Protein AF-A0A917PCA3-F1 (afdb_monomer)

pLDDT: mean 79.47, std 10.05, range [54.62, 91.38]

Nearest PDB structures (foldseek):
  4rwx-assembly1_A  TM=5.514E-01  e=7.658E-02  Listeria monocytogenes EGD-e
  3exc-assembly1_X-2  TM=4.624E-01  e=6.287E-02  Saccharolobus solfataricus
  7f84-assembly1_B  TM=5.244E-01  e=1.579E-01  Leptospira interrogans serovar Copenhageni str. Fiocruz L1-130
  1siz-assembly1_C  TM=4.791E-01  e=2.054E+00  Pyrococcus furiosus
  6wue-assembly1_A-2  TM=3.938E-01  e=8.176E-01  Synechocystis sp. PCC 6803

Radius of gyration: 16.26 Å; Cα contacts (8 Å, |Δi|>4): 114; chains: 1; bounding box: 32×36×45 Å

Secondary structure (DSSP, 8-state):
-EEEEEEPPP--HH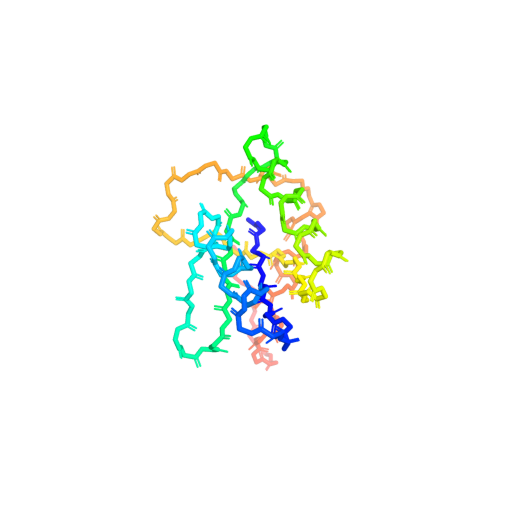HHHHHHHHHHHH-EEETTTTEEEEEES--SHHHHHHHHHHHHHHHHH--EEEEEE-PPPTT--S------HHHHHHHHHHHGGGPPTTPPPP-

Solvent-accessible surface area (backbone atoms only — not comparable to full-atom values): 6410 Å² total; per-residue (Å²): 58,40,34,36,44,33,42,80,46,92,56,58,76,72,60,38,51,53,53,49,61,57,42,62,77,68,32,48,78,39,84,88,79,70,32,33,40,29,78,37,29,48,85,48,73,69,41,48,54,50,52,49,54,52,51,49,43,24,68,75,60,56,25,48,75,45,80,42,84,41,81,74,58,94,88,64,87,69,63,63,57,77,79,47,75,71,57,48,54,51,50,52,54,58,66,51,72,77,58,67,92,86,69,78,85,88,129

Sequence (107 aa):
MLEATIQTAPAADSQWQEQLDRLRQIASYDLETQTWHARLGALDLAGVEMLQALFDAARVHGTEVCLTPVAVPAYWDGPVFTRGPDVAALLEAQADRGRPLGQLPLA

Structure (mmCIF, N/CA/C/O backbone):
data_AF-A0A917PCA3-F1
#
_entry.id   AF-A0A917PCA3-F1
#
loop_
_atom_site.group_PDB
_atom_site.id
_atom_site.type_symbol
_atom_site.label_atom_id
_atom_site.label_alt_id
_atom_site.label_comp_id
_atom_site.label_asym_id
_atom_site.label_entity_id
_atom_site.label_seq_id
_atom_site.pdbx_PDB_ins_code
_atom_site.Cartn_x
_atom_site.Cartn_y
_atom_site.Cartn_z
_atom_site.occupancy
_atom_site.B_iso_or_equiv
_atom_site.auth_seq_id
_atom_site.auth_comp_id
_atom_site.auth_asym_id
_atom_site.auth_atom_id
_atom_site.pdbx_PDB_model_num
ATOM 1 N N . MET A 1 1 ? 6.910 -4.128 -9.550 1.00 83.00 1 MET A N 1
ATOM 2 C CA . MET A 1 1 ? 6.509 -3.140 -8.522 1.00 83.00 1 MET A CA 1
ATOM 3 C C . MET A 1 1 ? 6.168 -3.907 -7.250 1.00 83.00 1 MET A C 1
ATOM 5 O O . MET A 1 1 ? 5.961 -5.112 -7.352 1.00 83.00 1 MET A O 1
ATOM 9 N N . LEU A 1 2 ? 6.137 -3.269 -6.081 1.00 85.81 2 LEU A N 1
ATOM 10 C CA . LEU A 1 2 ? 5.561 -3.869 -4.872 1.00 85.81 2 LEU A CA 1
ATOM 11 C C . LEU A 1 2 ? 4.208 -3.218 -4.588 1.00 85.81 2 LEU A C 1
ATOM 13 O O . LEU A 1 2 ? 4.091 -1.996 -4.651 1.00 85.81 2 LEU A O 1
ATOM 17 N N . GLU A 1 3 ? 3.202 -4.022 -4.279 1.00 89.06 3 GLU A N 1
ATOM 18 C CA . GLU A 1 3 ? 1.915 -3.565 -3.766 1.00 89.06 3 GLU A CA 1
ATOM 19 C C . GLU A 1 3 ? 1.777 -4.013 -2.311 1.00 89.06 3 GLU A C 1
ATOM 21 O O . GLU A 1 3 ? 2.064 -5.161 -1.968 1.00 89.06 3 GLU A O 1
ATOM 26 N N . ALA A 1 4 ? 1.389 -3.078 -1.452 1.00 89.31 4 ALA A N 1
ATOM 27 C CA . ALA A 1 4 ? 1.062 -3.317 -0.063 1.00 89.31 4 ALA A CA 1
ATOM 28 C C . ALA A 1 4 ? -0.458 -3.342 0.078 1.00 89.31 4 ALA A C 1
ATOM 30 O O . ALA A 1 4 ? -1.098 -2.299 -0.049 1.00 89.31 4 ALA A O 1
ATOM 31 N N . THR A 1 5 ? -1.018 -4.515 0.350 1.00 90.75 5 THR A N 1
ATOM 32 C CA . THR A 1 5 ? -2.424 -4.672 0.722 1.00 90.75 5 THR A CA 1
ATOM 33 C C . THR A 1 5 ? -2.524 -4.626 2.236 1.00 90.75 5 THR A C 1
ATOM 35 O O . THR A 1 5 ? -1.819 -5.355 2.935 1.00 90.75 5 THR A O 1
ATOM 38 N N . ILE A 1 6 ? -3.377 -3.750 2.751 1.00 91.06 6 ILE A N 1
ATOM 39 C CA . ILE A 1 6 ? -3.489 -3.470 4.177 1.00 91.06 6 ILE A CA 1
ATOM 40 C C . ILE A 1 6 ? -4.934 -3.689 4.620 1.00 91.06 6 ILE A C 1
ATOM 42 O O . ILE A 1 6 ? -5.871 -3.118 4.049 1.00 91.06 6 ILE A O 1
ATOM 46 N N . GLN A 1 7 ? -5.109 -4.499 5.661 1.00 87.94 7 GLN A N 1
ATOM 47 C CA . GLN A 1 7 ? -6.392 -4.714 6.320 1.00 87.94 7 GLN A CA 1
ATOM 48 C C . GLN A 1 7 ? -6.367 -4.086 7.707 1.00 87.94 7 GLN A C 1
ATOM 50 O O . GLN A 1 7 ? -5.473 -4.312 8.525 1.00 87.94 7 GLN A O 1
ATOM 55 N N . THR A 1 8 ? -7.363 -3.252 7.965 1.00 85.31 8 THR A N 1
ATOM 56 C CA . THR A 1 8 ? -7.483 -2.526 9.222 1.00 85.31 8 THR A CA 1
ATOM 57 C C . THR A 1 8 ? -7.992 -3.443 10.324 1.00 85.31 8 THR A C 1
ATOM 59 O O . THR A 1 8 ? -9.015 -4.102 10.148 1.00 85.31 8 THR A O 1
ATOM 62 N N . ALA A 1 9 ? -7.325 -3.438 11.475 1.00 83.50 9 ALA A N 1
ATOM 63 C CA . ALA A 1 9 ? -7.808 -4.154 12.645 1.00 83.50 9 ALA A CA 1
ATOM 64 C C . ALA A 1 9 ? -9.063 -3.490 13.238 1.00 83.50 9 ALA A C 1
ATOM 66 O O . ALA A 1 9 ? -9.206 -2.267 13.141 1.00 83.50 9 ALA A O 1
ATOM 67 N N . PRO A 1 10 ? -9.948 -4.259 13.897 1.00 76.81 10 PRO A N 1
ATOM 68 C CA . PRO A 1 10 ? -11.017 -3.694 14.710 1.00 76.81 10 PRO A CA 1
ATOM 69 C C . PRO A 1 10 ? -10.425 -2.880 15.869 1.00 76.81 10 PRO A C 1
ATOM 71 O O . PRO A 1 10 ? -9.647 -3.408 16.662 1.00 76.81 10 PRO A O 1
ATOM 74 N N . ALA A 1 11 ? -10.814 -1.612 15.992 1.00 76.19 11 ALA A N 1
ATOM 75 C CA . ALA A 1 11 ? -10.345 -0.710 17.043 1.00 76.19 11 ALA A CA 1
ATOM 76 C C . ALA A 1 11 ? -11.508 0.111 17.626 1.00 76.19 11 ALA A C 1
ATOM 78 O O . ALA A 1 11 ? -12.548 0.265 16.988 1.00 76.19 11 ALA A O 1
ATOM 79 N N . ALA A 1 12 ? -11.337 0.640 18.842 1.00 76.81 12 ALA A N 1
ATOM 80 C CA . ALA A 1 12 ? -12.281 1.597 19.425 1.00 76.81 12 ALA A CA 1
ATOM 81 C C . ALA A 1 12 ? -12.275 2.921 18.635 1.00 76.81 12 ALA A C 1
ATOM 83 O O . ALA A 1 12 ? -11.243 3.283 18.075 1.00 76.81 12 ALA A O 1
ATOM 84 N N . ASP A 1 13 ? -13.388 3.664 18.633 1.00 76.06 13 ASP A N 1
ATOM 85 C CA . ASP A 1 13 ? -13.643 4.783 17.704 1.00 76.06 13 ASP A CA 1
ATOM 86 C C . ASP A 1 13 ? -12.492 5.801 17.561 1.00 76.06 13 ASP A C 1
ATOM 88 O O . ASP A 1 13 ? -12.176 6.231 16.452 1.00 76.06 13 ASP A O 1
ATOM 92 N N . SER A 1 14 ? -11.815 6.171 18.654 1.00 77.94 14 SER A N 1
ATOM 93 C CA . SER A 1 14 ? -10.688 7.116 18.605 1.00 77.94 14 SER A CA 1
ATOM 94 C C . SER A 1 14 ? -9.421 6.523 17.979 1.00 77.94 14 SER A C 1
ATOM 96 O O . SER A 1 14 ? -8.763 7.186 17.179 1.00 77.94 14 SER A O 1
ATOM 98 N N . GLN A 1 15 ? -9.096 5.270 18.303 1.00 77.5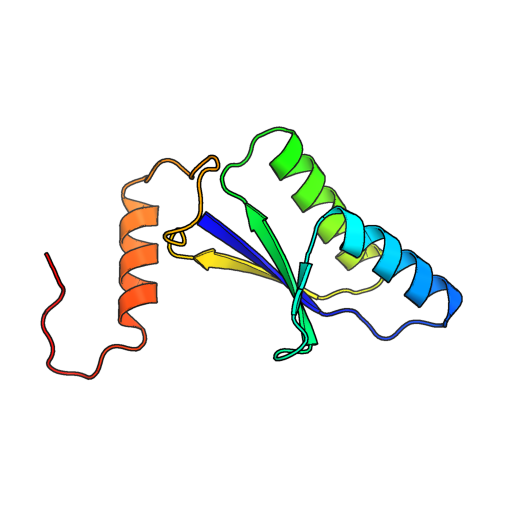6 15 GLN A N 1
ATOM 99 C CA . GLN A 1 15 ? -7.959 4.546 17.725 1.00 77.56 15 GLN A CA 1
ATOM 100 C C . GLN A 1 15 ? -8.215 4.187 16.260 1.00 77.56 15 GLN A C 1
ATOM 102 O O . GLN A 1 15 ? -7.300 4.218 15.442 1.00 77.56 15 GLN A O 1
ATOM 107 N N . TRP A 1 16 ? -9.472 3.898 15.926 1.00 79.88 16 TRP A N 1
ATOM 108 C CA . TRP A 1 16 ? -9.922 3.666 14.563 1.00 79.88 16 TRP A CA 1
ATOM 109 C C . TRP A 1 16 ? -9.718 4.906 13.689 1.00 79.88 16 TRP A C 1
ATOM 111 O O . TRP A 1 16 ? -9.131 4.814 12.611 1.00 79.88 16 TRP A O 1
ATOM 121 N N . GLN A 1 17 ? -10.132 6.082 14.170 1.00 82.69 17 GLN A N 1
ATOM 122 C CA . GLN A 1 17 ? -9.963 7.329 13.427 1.00 82.69 17 GLN A CA 1
ATOM 123 C C . GLN A 1 17 ? -8.480 7.666 13.203 1.00 82.69 17 GLN A C 1
ATOM 125 O O . GLN A 1 17 ? -8.094 8.003 12.085 1.00 82.69 17 GLN A O 1
ATOM 130 N N . GLU A 1 18 ? -7.638 7.498 14.226 1.00 84.00 18 GLU A N 1
ATOM 131 C CA . GLU A 1 18 ? -6.191 7.718 14.113 1.00 84.00 18 GLU A CA 1
ATOM 132 C C . GLU A 1 18 ? -5.542 6.784 13.078 1.00 84.00 18 GLU A C 1
ATOM 134 O O . GLU A 1 18 ? -4.739 7.219 12.249 1.00 84.00 18 GLU A O 1
ATOM 139 N N . GLN A 1 19 ? -5.921 5.506 13.089 1.00 82.25 19 GLN A N 1
ATOM 140 C CA . GLN A 1 19 ? -5.424 4.515 12.142 1.00 82.25 19 GLN A CA 1
ATOM 141 C C . GLN A 1 19 ? -5.816 4.866 10.699 1.00 82.25 19 GLN A C 1
ATOM 143 O O . GLN A 1 19 ? -4.981 4.790 9.795 1.00 82.25 19 GLN A O 1
ATOM 148 N N . LEU A 1 20 ? -7.063 5.290 10.473 1.00 84.88 20 LEU A N 1
ATOM 149 C CA . LEU A 1 20 ? -7.528 5.705 9.150 1.00 84.88 20 LEU A CA 1
ATOM 150 C C . LEU A 1 20 ? -6.813 6.962 8.653 1.00 84.88 20 LEU A C 1
ATOM 152 O O . LEU A 1 20 ? -6.436 7.022 7.483 1.00 84.88 20 LEU A O 1
ATOM 156 N N . ASP A 1 21 ? -6.610 7.957 9.515 1.00 87.06 21 ASP A N 1
ATOM 157 C CA . ASP A 1 21 ? -5.968 9.210 9.112 1.00 87.06 21 ASP A CA 1
ATOM 158 C C . ASP A 1 21 ? -4.497 9.011 8.737 1.00 87.06 21 ASP A C 1
ATOM 160 O O . ASP A 1 21 ? -4.023 9.642 7.792 1.00 87.06 21 ASP A O 1
ATOM 164 N N . ARG A 1 22 ? -3.800 8.071 9.387 1.00 83.62 22 ARG A N 1
ATOM 165 C CA . ARG A 1 22 ? -2.454 7.651 8.970 1.00 83.62 22 ARG A CA 1
ATOM 166 C C . ARG A 1 22 ? -2.470 6.925 7.626 1.00 83.62 22 ARG A C 1
ATOM 168 O O . ARG A 1 22 ? -1.683 7.265 6.747 1.00 83.62 22 ARG A O 1
ATOM 175 N N . LEU A 1 23 ? -3.374 5.960 7.435 1.00 86.38 23 LEU A N 1
ATOM 176 C CA . LEU A 1 23 ? -3.440 5.180 6.192 1.00 86.38 23 LEU A CA 1
ATOM 177 C C . LEU A 1 23 ? -3.802 6.041 4.978 1.00 86.38 23 LEU A C 1
ATOM 179 O O . LEU A 1 23 ? -3.206 5.866 3.922 1.00 86.38 23 LEU A O 1
ATOM 183 N N . ARG A 1 24 ? -4.692 7.026 5.128 1.00 88.19 24 ARG A N 1
ATOM 184 C CA . ARG A 1 24 ? -5.083 7.954 4.048 1.00 88.19 24 ARG A CA 1
ATOM 185 C C . ARG A 1 24 ? -3.930 8.757 3.456 1.00 88.19 24 ARG A C 1
ATOM 187 O O . ARG A 1 24 ? -4.038 9.204 2.319 1.00 88.19 24 ARG A O 1
ATOM 194 N N . GLN A 1 25 ? -2.859 8.975 4.214 1.00 86.06 25 GLN A N 1
ATOM 195 C CA . GLN A 1 25 ? -1.698 9.727 3.733 1.00 86.06 25 GLN A CA 1
ATOM 196 C C . GLN A 1 25 ? -0.802 8.898 2.808 1.00 86.06 25 GLN A C 1
ATOM 198 O O . GLN A 1 25 ? -0.073 9.467 2.002 1.00 86.06 25 GLN A O 1
ATOM 203 N N . ILE A 1 26 ? -0.850 7.569 2.931 1.00 85.12 26 ILE A N 1
ATOM 204 C CA . ILE A 1 26 ? 0.123 6.658 2.314 1.00 85.12 26 ILE A CA 1
ATOM 205 C C . ILE A 1 26 ? -0.511 5.565 1.449 1.00 85.12 26 ILE A C 1
ATOM 207 O O . ILE A 1 26 ? 0.181 4.919 0.667 1.00 85.12 26 ILE A O 1
ATOM 211 N N . ALA A 1 27 ? -1.818 5.347 1.573 1.00 88.31 27 ALA A N 1
ATOM 212 C CA . ALA A 1 27 ? -2.554 4.297 0.892 1.00 88.31 27 ALA A CA 1
ATOM 213 C C . ALA A 1 27 ? -3.895 4.821 0.361 1.00 88.31 27 ALA A C 1
ATOM 215 O O . ALA A 1 27 ? -4.505 5.744 0.900 1.00 88.31 27 ALA A O 1
ATOM 216 N N . SER A 1 28 ? -4.369 4.192 -0.709 1.00 88.00 28 SER A N 1
ATOM 217 C CA . SER A 1 28 ? -5.696 4.414 -1.281 1.00 88.00 28 SER A CA 1
ATOM 218 C C . SER A 1 28 ? -6.643 3.314 -0.825 1.00 88.00 28 SER A C 1
ATOM 220 O O . SER A 1 28 ? -6.264 2.146 -0.798 1.00 88.00 28 SER A O 1
ATOM 222 N N . TYR A 1 29 ? -7.873 3.674 -0.474 1.00 88.38 29 TYR A N 1
ATOM 223 C CA . TYR A 1 29 ? -8.885 2.698 -0.084 1.00 88.38 29 TYR A CA 1
ATOM 224 C C . TYR A 1 29 ? -9.630 2.167 -1.308 1.00 88.38 29 TYR A C 1
ATOM 226 O O . TYR A 1 29 ? -10.116 2.952 -2.124 1.00 88.38 29 TYR A O 1
ATOM 234 N N . ASP A 1 30 ? -9.743 0.848 -1.406 1.00 87.38 30 ASP A N 1
ATOM 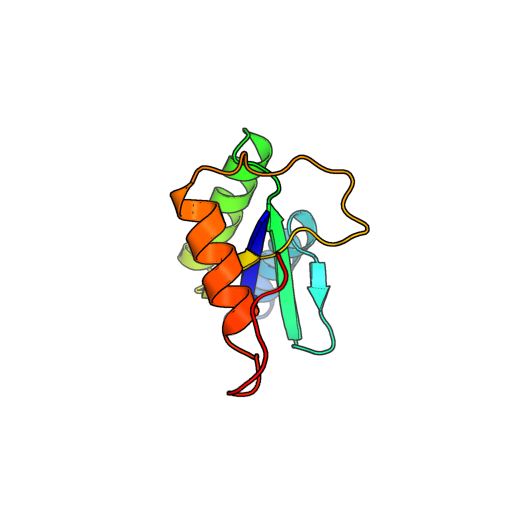235 C CA . ASP A 1 30 ? -10.564 0.163 -2.395 1.00 87.38 30 ASP A CA 1
ATOM 236 C C . ASP A 1 30 ? -11.903 -0.243 -1.767 1.00 87.38 30 ASP A C 1
ATOM 238 O O . ASP A 1 30 ? -11.962 -0.971 -0.773 1.00 87.38 30 ASP A O 1
ATOM 242 N N . LEU A 1 31 ? -12.988 0.270 -2.349 1.00 82.75 31 LEU A N 1
ATOM 243 C CA . LEU A 1 31 ? -14.354 0.022 -1.894 1.00 82.75 31 LEU A CA 1
ATOM 244 C C . LEU A 1 31 ? -14.845 -1.386 -2.245 1.00 82.75 31 LEU A C 1
ATOM 246 O O . LEU A 1 31 ? -15.738 -1.884 -1.562 1.00 82.75 31 LEU A O 1
ATOM 250 N N . GLU A 1 32 ? -14.300 -2.006 -3.294 1.00 84.88 32 GLU A N 1
ATOM 251 C CA . GLU A 1 32 ? -14.724 -3.324 -3.770 1.00 84.88 32 GLU A CA 1
ATOM 252 C C . GLU A 1 32 ? -14.187 -4.426 -2.857 1.00 84.88 32 GLU A C 1
ATOM 254 O O . GLU A 1 32 ? -14.944 -5.276 -2.388 1.00 84.88 32 GLU A O 1
ATOM 259 N N . THR A 1 33 ? -12.893 -4.375 -2.539 1.00 81.19 33 THR A N 1
ATOM 260 C CA . THR A 1 33 ? -12.238 -5.362 -1.669 1.00 81.19 33 THR A CA 1
ATOM 261 C C . THR A 1 33 ? -12.268 -4.980 -0.190 1.00 81.19 33 THR A C 1
ATOM 263 O O . THR A 1 33 ? -11.909 -5.801 0.651 1.00 81.19 33 THR A O 1
ATOM 266 N N . GLN A 1 34 ? -12.688 -3.752 0.137 1.00 83.56 34 GLN A N 1
ATOM 267 C CA . GLN A 1 34 ? -12.624 -3.170 1.484 1.00 83.56 34 GLN A CA 1
ATOM 268 C C . GLN A 1 34 ? -11.209 -3.198 2.083 1.00 83.56 34 GLN A C 1
ATOM 270 O O . GLN A 1 34 ? -11.022 -3.385 3.287 1.00 83.56 34 GLN A O 1
ATOM 275 N N . THR A 1 35 ? -10.193 -3.012 1.239 1.00 87.81 35 THR A N 1
ATOM 276 C CA . THR A 1 35 ? -8.785 -3.013 1.649 1.00 87.81 35 THR A CA 1
ATOM 277 C C . THR A 1 35 ? -8.087 -1.727 1.248 1.00 87.81 35 THR A C 1
ATOM 279 O O . THR A 1 35 ? -8.454 -1.055 0.287 1.00 87.81 35 THR A O 1
ATOM 282 N N . TRP A 1 36 ? -7.039 -1.388 1.985 1.00 91.38 36 TRP A N 1
ATOM 283 C CA . TRP A 1 36 ? -6.144 -0.294 1.637 1.00 91.38 36 TRP A CA 1
ATOM 284 C C . TRP A 1 36 ? -5.014 -0.818 0.759 1.00 91.38 36 TRP A C 1
ATOM 286 O O . TRP A 1 36 ? -4.513 -1.919 0.981 1.00 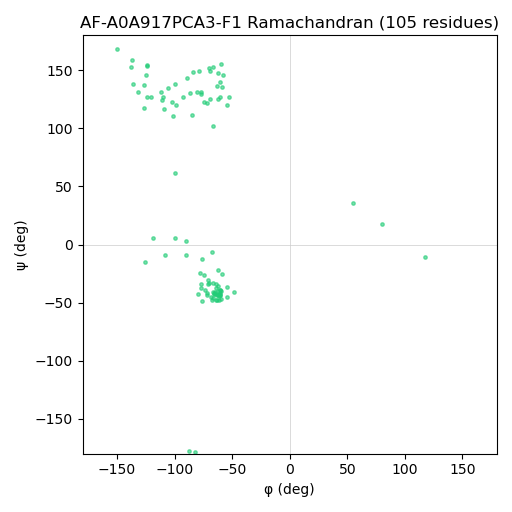91.38 36 TRP A O 1
ATOM 296 N N . HIS A 1 37 ? -4.595 -0.018 -0.214 1.00 90.31 37 HIS A N 1
ATOM 297 C CA . HIS A 1 37 ? -3.530 -0.366 -1.144 1.00 90.31 37 HIS A CA 1
ATOM 298 C C . HIS A 1 37 ? -2.522 0.767 -1.256 1.00 90.31 37 HIS A C 1
ATOM 300 O O . HIS A 1 37 ? -2.888 1.920 -1.491 1.00 90.31 37 HIS A O 1
ATOM 306 N N . ALA A 1 38 ? -1.245 0.433 -1.140 1.00 90.25 38 ALA A N 1
ATOM 307 C CA . ALA A 1 38 ? -0.147 1.339 -1.448 1.00 90.25 38 ALA A CA 1
ATOM 308 C C . ALA A 1 38 ? 0.789 0.689 -2.466 1.00 90.25 38 ALA A C 1
ATOM 310 O O . ALA A 1 38 ? 0.973 -0.526 -2.470 1.00 90.25 38 ALA A O 1
ATOM 311 N N . ARG A 1 39 ? 1.385 1.488 -3.351 1.00 88.75 39 ARG A N 1
ATOM 312 C CA . ARG A 1 39 ? 2.254 0.987 -4.422 1.00 88.75 39 ARG A CA 1
ATOM 313 C C . ARG A 1 39 ? 3.637 1.582 -4.283 1.00 88.75 39 ARG A C 1
ATOM 315 O O . ARG A 1 39 ? 3.786 2.798 -4.228 1.00 88.75 39 ARG A O 1
ATOM 322 N N . LEU A 1 40 ? 4.642 0.715 -4.258 1.00 86.88 40 LEU A N 1
ATOM 323 C CA . LEU A 1 40 ? 6.043 1.101 -4.246 1.00 86.88 40 LEU A CA 1
ATOM 324 C C . LEU A 1 40 ? 6.688 0.766 -5.576 1.00 86.88 40 LEU A C 1
ATOM 326 O O . LEU A 1 40 ? 6.832 -0.397 -5.968 1.00 86.88 40 LEU A O 1
ATOM 330 N N . GLY A 1 41 ? 7.120 1.831 -6.233 1.00 85.12 41 GLY A N 1
ATOM 331 C CA . GLY A 1 41 ? 7.948 1.785 -7.417 1.00 85.12 41 GLY A CA 1
ATOM 332 C C . GLY A 1 41 ? 9.410 1.475 -7.119 1.00 85.12 41 GLY A C 1
ATOM 333 O O . GLY A 1 41 ? 10.026 0.732 -7.865 1.00 85.12 41 GLY A O 1
ATOM 334 N N . ALA A 1 42 ? 9.956 1.995 -6.021 1.00 84.00 42 ALA A N 1
ATOM 335 C CA . ALA A 1 42 ? 11.340 1.800 -5.598 1.00 84.00 42 ALA A CA 1
ATOM 336 C C . ALA A 1 42 ? 11.456 1.857 -4.064 1.00 84.00 42 ALA A C 1
ATOM 338 O O . ALA A 1 42 ? 10.516 2.261 -3.381 1.00 84.00 42 ALA A O 1
ATOM 339 N N . LEU A 1 43 ? 12.616 1.459 -3.533 1.00 83.06 43 LEU A N 1
ATOM 340 C CA . LEU A 1 43 ? 13.001 1.647 -2.127 1.00 83.06 43 LEU A CA 1
ATOM 341 C C . LEU A 1 43 ? 13.925 2.864 -1.997 1.00 83.06 43 LEU A C 1
ATOM 343 O O . LEU A 1 43 ? 15.094 2.741 -1.634 1.00 83.06 43 LEU A O 1
ATOM 347 N N . ASP A 1 44 ? 13.411 4.034 -2.363 1.00 80.31 44 ASP A N 1
ATOM 348 C CA . ASP A 1 44 ? 14.023 5.314 -2.007 1.00 80.31 44 ASP A CA 1
ATOM 349 C C . ASP A 1 44 ? 13.607 5.729 -0.582 1.00 80.31 44 ASP A C 1
ATOM 351 O O . ASP A 1 44 ? 12.913 4.985 0.114 1.00 80.31 44 ASP A O 1
ATOM 355 N N . LEU A 1 45 ? 14.053 6.901 -0.116 1.00 83.25 45 LEU A N 1
ATOM 356 C CA . LEU A 1 45 ? 13.740 7.377 1.237 1.00 83.25 45 LEU A CA 1
ATOM 357 C C . LEU A 1 45 ? 12.227 7.405 1.501 1.00 83.25 45 LEU A C 1
ATOM 359 O O . LEU A 1 45 ? 11.784 6.892 2.524 1.00 83.25 45 LEU A O 1
ATOM 363 N N . ALA A 1 46 ? 11.443 7.922 0.553 1.00 83.00 46 ALA A N 1
ATOM 364 C CA . ALA A 1 46 ? 9.991 7.991 0.672 1.00 83.00 46 ALA A CA 1
ATOM 365 C C . ALA A 1 46 ? 9.356 6.590 0.719 1.00 83.00 46 ALA A C 1
ATOM 367 O O . A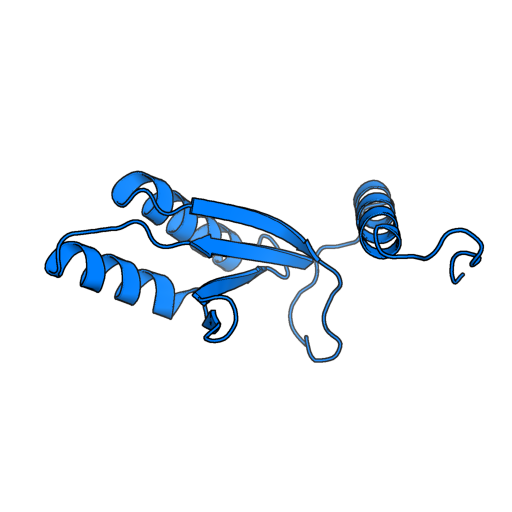LA A 1 46 ? 8.463 6.336 1.525 1.00 83.00 46 ALA A O 1
ATOM 368 N N . GLY A 1 47 ? 9.846 5.650 -0.096 1.00 84.12 47 GLY A N 1
ATOM 369 C CA . GLY A 1 47 ? 9.415 4.254 -0.056 1.00 84.12 47 GLY A CA 1
ATOM 370 C C . GLY A 1 47 ? 9.727 3.573 1.280 1.00 84.12 47 GLY A C 1
ATOM 371 O O . GLY A 1 47 ? 8.891 2.836 1.805 1.00 84.12 47 GLY A O 1
ATOM 372 N N . VAL A 1 48 ? 10.898 3.840 1.865 1.00 86.38 48 VAL A N 1
ATOM 373 C CA . VAL A 1 48 ? 11.281 3.308 3.184 1.00 86.38 48 VAL A CA 1
ATOM 374 C C . VAL A 1 48 ? 10.429 3.917 4.298 1.00 86.38 48 VAL A C 1
ATOM 376 O O . VAL A 1 48 ? 9.926 3.171 5.136 1.00 86.38 48 VAL A O 1
ATOM 379 N N . GLU A 1 49 ? 10.212 5.233 4.290 1.00 88.12 49 GLU A N 1
ATOM 380 C CA . GLU A 1 49 ? 9.333 5.921 5.247 1.00 88.12 49 GLU A CA 1
ATOM 381 C C . GLU A 1 49 ? 7.898 5.385 5.174 1.00 88.12 49 GLU A C 1
ATOM 383 O O . GLU A 1 49 ? 7.268 5.140 6.204 1.00 88.12 49 GLU A O 1
ATOM 388 N N . MET A 1 50 ? 7.400 5.117 3.964 1.00 87.94 50 MET A N 1
ATOM 389 C CA . MET A 1 50 ? 6.080 4.527 3.768 1.00 87.94 50 MET A CA 1
ATOM 390 C C . MET A 1 50 ? 5.992 3.113 4.349 1.00 87.94 50 MET A C 1
ATOM 392 O O . MET A 1 50 ? 5.048 2.807 5.076 1.00 87.94 50 MET A O 1
ATOM 396 N N . LEU A 1 51 ? 6.973 2.246 4.069 1.00 88.75 51 LEU A N 1
ATOM 397 C CA . LEU A 1 51 ? 7.009 0.901 4.653 1.00 88.75 51 LEU A CA 1
ATOM 398 C C . LEU A 1 51 ? 7.089 0.955 6.175 1.00 88.75 51 LEU A C 1
ATOM 400 O O . LEU A 1 51 ? 6.389 0.201 6.847 1.00 88.75 51 LEU A O 1
ATOM 404 N N . GLN A 1 52 ? 7.905 1.857 6.718 1.00 89.75 52 GLN A N 1
ATOM 405 C CA . GLN A 1 52 ? 7.999 2.056 8.156 1.00 89.75 52 GLN A CA 1
ATOM 406 C C . GLN A 1 52 ? 6.642 2.456 8.745 1.00 89.75 52 GLN A C 1
ATOM 408 O O . GLN A 1 52 ? 6.201 1.829 9.702 1.00 89.75 52 GLN A O 1
ATOM 413 N N . ALA A 1 53 ? 5.935 3.411 8.135 1.00 88.31 53 ALA A N 1
ATOM 414 C CA . ALA A 1 53 ? 4.606 3.819 8.584 1.00 88.31 53 ALA A CA 1
ATOM 415 C C . ALA A 1 53 ? 3.587 2.664 8.549 1.00 88.31 53 ALA A C 1
ATOM 417 O O . ALA A 1 53 ? 2.783 2.524 9.472 1.00 88.31 53 ALA A O 1
ATOM 418 N N . LEU A 1 54 ? 3.641 1.806 7.523 1.00 88.25 54 LEU A N 1
ATOM 419 C CA . LEU A 1 54 ? 2.783 0.621 7.423 1.00 88.25 54 LEU A CA 1
ATOM 420 C C . LEU A 1 54 ? 3.090 -0.413 8.513 1.00 88.25 54 LEU A C 1
ATOM 422 O O . LEU A 1 54 ? 2.171 -0.921 9.155 1.00 88.25 54 LEU A O 1
ATOM 426 N N . PHE A 1 55 ? 4.366 -0.714 8.758 1.00 87.75 55 PHE A N 1
ATOM 427 C CA . PHE A 1 55 ? 4.754 -1.661 9.805 1.00 87.75 55 PHE A CA 1
ATOM 428 C C . PHE A 1 55 ? 4.519 -1.110 11.213 1.00 87.75 55 PHE A C 1
ATOM 430 O O . PHE A 1 55 ? 4.147 -1.868 12.110 1.00 87.75 55 PHE A O 1
ATOM 437 N N . ASP A 1 56 ? 4.666 0.198 11.411 1.00 88.75 56 ASP A N 1
ATOM 438 C CA . ASP A 1 56 ? 4.298 0.856 12.661 1.00 88.75 56 ASP A CA 1
ATOM 439 C C . ASP A 1 56 ? 2.782 0.786 12.883 1.00 88.75 56 ASP A C 1
ATOM 441 O O . ASP A 1 56 ? 2.349 0.464 13.990 1.00 88.75 56 ASP A O 1
ATOM 445 N N . ALA A 1 57 ? 1.964 0.989 11.843 1.00 83.31 57 ALA A N 1
ATOM 446 C CA . ALA A 1 57 ? 0.516 0.796 11.932 1.00 83.31 57 ALA A CA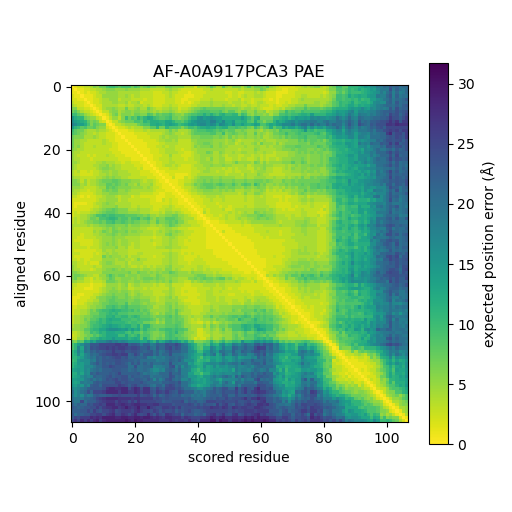 1
ATOM 447 C C . ALA A 1 57 ? 0.154 -0.660 12.281 1.00 83.31 57 ALA A C 1
ATOM 449 O O . ALA A 1 57 ? -0.668 -0.894 13.173 1.00 83.31 57 ALA A O 1
ATOM 450 N N . ALA A 1 58 ? 0.837 -1.630 11.664 1.00 86.50 58 ALA A N 1
ATOM 451 C CA . ALA A 1 58 ? 0.667 -3.052 11.961 1.00 86.50 58 ALA A CA 1
ATOM 452 C C . ALA A 1 58 ? 1.002 -3.374 13.413 1.00 86.50 58 ALA A C 1
ATOM 454 O O . ALA A 1 58 ? 0.264 -4.078 14.097 1.00 86.50 58 ALA A O 1
ATOM 455 N N . ARG A 1 59 ? 2.096 -2.804 13.914 1.00 85.06 59 ARG A N 1
ATOM 456 C CA . ARG A 1 59 ? 2.559 -3.024 15.278 1.00 85.06 59 ARG A CA 1
ATOM 457 C C . ARG A 1 59 ? 1.675 -2.349 16.327 1.00 85.06 59 ARG A C 1
ATOM 459 O O . ARG A 1 59 ? 1.440 -2.942 17.375 1.00 85.06 59 ARG A O 1
ATOM 466 N N . VAL A 1 60 ? 1.253 -1.107 16.095 1.00 85.19 60 VAL A N 1
ATOM 467 C CA . VAL A 1 60 ? 0.516 -0.303 17.085 1.00 85.19 60 VAL A CA 1
ATOM 468 C C . VAL A 1 60 ? -0.955 -0.693 17.130 1.00 85.19 60 VAL A C 1
ATOM 470 O O . VAL A 1 60 ? -1.520 -0.809 18.215 1.00 85.19 60 VAL A O 1
ATOM 473 N N . HIS A 1 61 ? -1.565 -0.901 15.966 1.00 81.75 61 HIS A N 1
ATOM 474 C CA . HIS A 1 61 ? -3.006 -1.107 15.856 1.00 81.75 61 HIS A CA 1
ATOM 475 C C . HIS A 1 61 ? -3.385 -2.550 15.508 1.00 81.75 61 HIS A C 1
ATOM 477 O O . HIS A 1 61 ? -4.559 -2.895 15.566 1.00 81.75 61 HIS A O 1
ATOM 483 N N . GLY A 1 62 ? -2.419 -3.404 15.159 1.00 82.69 62 GLY A N 1
ATOM 484 C CA . GLY A 1 62 ? -2.687 -4.776 14.727 1.00 82.69 62 GLY A CA 1
ATOM 485 C C . GLY A 1 62 ? -3.128 -4.886 13.267 1.00 82.69 62 GLY A C 1
ATOM 486 O O . GLY A 1 62 ? -3.714 -5.901 12.902 1.00 82.69 62 GLY A O 1
ATOM 487 N N . THR A 1 63 ? -2.902 -3.860 12.433 1.00 84.94 63 THR A N 1
ATOM 488 C CA . THR A 1 63 ? -3.259 -3.930 11.007 1.00 84.94 63 THR A CA 1
ATOM 489 C C . THR A 1 63 ? -2.471 -5.020 10.299 1.00 84.94 63 THR A C 1
ATOM 491 O O . THR A 1 63 ? -1.255 -5.121 10.457 1.00 84.94 63 THR A O 1
ATOM 494 N N . GLU A 1 64 ? -3.137 -5.799 9.461 1.00 88.06 64 GLU A N 1
ATOM 495 C CA . GLU A 1 64 ? -2.451 -6.766 8.617 1.00 88.06 64 GLU A CA 1
ATOM 496 C C . GLU A 1 64 ? -1.875 -6.049 7.396 1.00 88.06 64 GLU A C 1
ATOM 498 O O . GLU A 1 64 ? -2.571 -5.275 6.740 1.00 88.06 64 GLU A O 1
ATOM 503 N N . VAL A 1 65 ? -0.597 -6.291 7.100 1.00 88.31 65 VAL A N 1
ATOM 504 C CA . VAL A 1 65 ? 0.100 -5.719 5.942 1.00 88.31 65 VAL A CA 1
ATOM 505 C C . VAL A 1 65 ? 0.719 -6.858 5.148 1.00 88.31 65 VAL A C 1
ATOM 507 O O . VAL A 1 65 ? 1.607 -7.558 5.635 1.00 88.31 65 VAL A O 1
ATOM 510 N N . CYS A 1 66 ? 0.269 -7.024 3.909 1.00 88.25 66 CYS A N 1
ATOM 511 C CA . CYS A 1 66 ? 0.798 -7.998 2.968 1.00 88.25 66 CYS A CA 1
ATOM 512 C C . CYS A 1 66 ? 1.526 -7.271 1.835 1.00 88.25 66 CYS A C 1
ATOM 514 O O . CYS A 1 66 ? 0.944 -6.414 1.174 1.00 88.25 66 CYS A O 1
ATOM 516 N N . LEU A 1 67 ? 2.797 -7.611 1.603 1.00 87.81 67 LEU A N 1
ATOM 517 C CA . LEU A 1 67 ? 3.586 -7.077 0.492 1.00 87.81 67 LEU A CA 1
ATOM 518 C C . LEU A 1 67 ? 3.668 -8.117 -0.622 1.00 87.81 67 LEU A C 1
ATOM 520 O O . LEU A 1 67 ? 4.172 -9.220 -0.405 1.00 87.81 67 LEU A O 1
ATOM 524 N N . THR A 1 68 ? 3.222 -7.756 -1.823 1.00 85.69 68 THR A N 1
ATOM 525 C CA . THR A 1 68 ? 3.249 -8.642 -2.988 1.00 85.69 68 THR A CA 1
ATOM 526 C C . THR A 1 68 ? 3.940 -7.985 -4.186 1.00 85.69 68 THR A C 1
ATOM 528 O O . THR A 1 68 ? 3.742 -6.800 -4.464 1.00 85.69 68 THR A O 1
ATOM 531 N N . PRO A 1 69 ? 4.787 -8.724 -4.921 1.00 81.94 69 PRO A N 1
ATOM 532 C CA . PRO A 1 69 ? 5.286 -8.274 -6.212 1.00 81.94 69 PRO A CA 1
ATOM 533 C C . PRO A 1 69 ? 4.159 -8.273 -7.241 1.00 81.94 69 PRO A C 1
ATOM 535 O O . PRO A 1 69 ? 3.534 -9.304 -7.480 1.00 81.94 69 PRO A O 1
ATOM 538 N N . VAL A 1 70 ? 3.948 -7.130 -7.887 1.00 81.38 70 VAL A N 1
ATOM 539 C CA . VAL A 1 70 ? 2.943 -6.971 -8.941 1.00 81.38 70 VAL A CA 1
ATOM 540 C C . VAL A 1 70 ? 3.568 -6.449 -10.231 1.00 81.38 70 VAL A C 1
ATOM 542 O O . VAL A 1 70 ? 4.605 -5.759 -10.230 1.00 81.38 70 VAL A O 1
ATOM 545 N N . ALA A 1 71 ? 2.915 -6.776 -11.347 1.00 81.75 71 ALA A N 1
ATOM 546 C CA . ALA A 1 71 ? 3.205 -6.167 -12.635 1.00 81.75 71 ALA A CA 1
ATOM 547 C C . ALA A 1 71 ? 3.024 -4.645 -12.544 1.00 81.75 71 ALA A C 1
ATOM 549 O O . ALA A 1 71 ? 2.185 -4.143 -11.799 1.00 81.75 71 ALA A O 1
ATOM 550 N N . VAL A 1 72 ? 3.845 -3.903 -13.285 1.00 81.31 72 VAL A N 1
ATOM 551 C CA . VAL A 1 72 ? 3.725 -2.443 -13.343 1.00 81.31 72 VAL A CA 1
ATOM 552 C C . VAL A 1 72 ? 2.464 -2.106 -14.148 1.00 81.31 72 VAL A C 1
ATOM 554 O O . VAL A 1 72 ? 2.376 -2.542 -15.298 1.00 81.31 72 VAL A O 1
ATOM 557 N N . PRO A 1 73 ? 1.488 -1.373 -13.583 1.00 79.88 73 PRO A N 1
ATOM 558 C CA . PRO A 1 73 ? 0.296 -0.975 -14.321 1.00 79.88 73 PRO A CA 1
ATOM 559 C C . PRO A 1 73 ? 0.650 -0.081 -15.510 1.00 79.88 73 PRO A C 1
ATOM 561 O O . PRO A 1 73 ? 1.573 0.724 -15.430 1.00 79.88 73 PRO A O 1
ATOM 564 N N . ALA A 1 74 ? -0.123 -0.163 -16.595 1.00 83.88 74 ALA A N 1
ATOM 565 C CA . ALA A 1 74 ? 0.144 0.607 -17.815 1.00 83.88 74 ALA A CA 1
ATOM 566 C C . ALA A 1 74 ? 0.073 2.136 -17.624 1.00 83.88 74 ALA A C 1
ATOM 568 O O . ALA A 1 74 ? 0.652 2.873 -18.410 1.00 83.88 74 ALA A O 1
ATOM 569 N N . TYR A 1 75 ? -0.633 2.604 -16.591 1.00 83.06 75 TYR A N 1
ATOM 570 C CA . TYR A 1 75 ? -0.773 4.021 -16.237 1.00 83.06 75 TYR A CA 1
ATOM 571 C C . TYR A 1 75 ? 0.305 4.521 -15.259 1.00 83.06 75 TYR A C 1
ATOM 573 O O . TYR A 1 75 ? 0.210 5.639 -14.758 1.00 83.06 75 TYR A O 1
ATOM 581 N N . TRP A 1 76 ? 1.271 3.678 -14.883 1.00 83.62 76 TRP A N 1
ATOM 582 C CA . TRP A 1 76 ? 2.285 4.037 -13.897 1.00 83.62 76 TRP A CA 1
ATOM 583 C C . TRP A 1 76 ? 3.457 4.777 -14.546 1.00 83.62 76 TRP A C 1
ATOM 585 O O . TRP A 1 76 ? 4.268 4.171 -15.241 1.00 83.62 76 TRP A O 1
ATOM 595 N N . ASP A 1 77 ? 3.582 6.064 -14.223 1.00 82.12 77 ASP A N 1
ATOM 596 C CA . ASP A 1 77 ? 4.684 6.929 -14.676 1.00 82.12 77 ASP A CA 1
ATOM 597 C C . ASP A 1 77 ? 5.795 7.112 -13.616 1.00 82.12 77 ASP A C 1
ATOM 599 O O . ASP A 1 77 ? 6.715 7.912 -13.787 1.00 82.12 77 ASP A O 1
ATOM 603 N N . GLY A 1 78 ? 5.704 6.405 -12.485 1.00 82.25 78 GLY A N 1
ATOM 604 C CA . GLY A 1 78 ? 6.644 6.524 -11.368 1.00 82.25 78 GLY A CA 1
ATOM 605 C C . GLY A 1 78 ? 7.882 5.620 -11.482 1.00 82.25 78 GLY A C 1
ATOM 606 O O . GLY A 1 78 ? 8.033 4.861 -12.443 1.00 82.25 78 GLY A O 1
ATOM 607 N N . PRO A 1 79 ? 8.776 5.639 -10.473 1.00 81.25 79 PRO A N 1
ATOM 608 C CA . PRO A 1 79 ? 9.943 4.761 -10.449 1.00 81.25 79 PRO A CA 1
ATOM 609 C C . PRO A 1 79 ? 9.532 3.282 -10.465 1.00 81.25 79 PRO A C 1
ATOM 611 O O . PRO A 1 79 ? 8.431 2.925 -10.055 1.00 81.25 79 PRO A O 1
ATOM 614 N N . VAL A 1 80 ? 10.411 2.403 -10.940 1.00 83.19 80 VAL A N 1
ATOM 615 C CA . VAL A 1 80 ? 10.175 0.954 -10.970 1.00 83.19 80 VAL A CA 1
ATOM 616 C C . VAL A 1 80 ? 11.435 0.240 -10.501 1.00 83.19 80 VAL A C 1
ATOM 618 O O . VAL A 1 80 ? 12.540 0.599 -10.906 1.00 83.19 80 VAL A O 1
ATOM 621 N N . PHE A 1 81 ? 11.264 -0.790 -9.673 1.00 75.56 81 PHE A N 1
ATOM 622 C CA . PHE A 1 81 ? 12.347 -1.650 -9.228 1.00 75.56 81 PHE A CA 1
ATOM 623 C C . PHE A 1 81 ? 13.106 -2.163 -10.444 1.00 75.56 81 PHE A C 1
ATOM 625 O O . PHE A 1 81 ? 12.513 -2.721 -11.373 1.00 75.56 81 PHE A O 1
ATOM 632 N N . THR A 1 82 ? 14.423 -1.978 -10.438 1.00 70.25 82 THR A N 1
ATOM 633 C CA . THR A 1 82 ? 15.280 -2.543 -11.472 1.00 70.25 82 THR A CA 1
ATOM 634 C C . THR A 1 82 ? 15.126 -4.061 -11.440 1.00 70.25 82 THR A C 1
ATOM 636 O O . THR A 1 82 ? 15.210 -4.693 -10.385 1.00 70.25 82 THR A O 1
ATOM 639 N N . ARG A 1 83 ? 14.817 -4.663 -12.595 1.00 62.44 83 ARG A N 1
ATOM 640 C CA . ARG A 1 83 ? 14.649 -6.116 -12.694 1.00 62.44 83 ARG A CA 1
ATOM 641 C C . ARG A 1 83 ? 16.002 -6.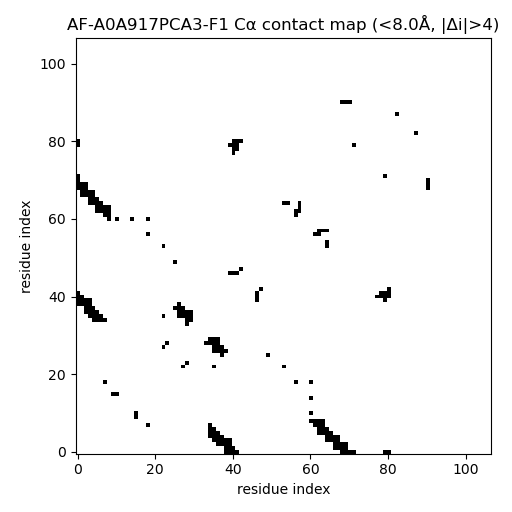784 -12.453 1.00 62.44 83 ARG A C 1
ATOM 643 O O . ARG A 1 83 ? 16.837 -6.831 -13.351 1.00 62.44 83 ARG A O 1
ATOM 650 N N . GLY A 1 84 ? 16.207 -7.314 -11.252 1.00 63.53 84 GLY A N 1
ATOM 651 C CA . GLY A 1 84 ? 17.150 -8.410 -11.055 1.00 63.53 84 GLY A CA 1
ATOM 652 C C . GLY A 1 84 ? 16.599 -9.680 -11.722 1.00 63.53 84 GLY A C 1
ATOM 653 O O . GLY A 1 84 ? 15.374 -9.836 -11.776 1.00 63.53 84 GLY A O 1
ATOM 654 N N . PRO A 1 85 ? 17.453 -10.586 -12.227 1.00 57.25 85 PRO A N 1
ATOM 655 C CA . PRO A 1 85 ? 17.016 -11.801 -12.924 1.00 57.25 85 PRO A CA 1
ATOM 656 C C . PRO A 1 85 ? 16.046 -12.651 -12.082 1.00 57.25 85 PRO A C 1
ATOM 658 O O . PRO A 1 85 ? 15.051 -13.148 -12.603 1.00 57.25 85 PRO A O 1
ATOM 661 N N . ASP A 1 86 ? 16.254 -12.710 -10.766 1.00 54.62 86 ASP A N 1
ATOM 662 C CA . ASP A 1 86 ? 15.402 -13.473 -9.843 1.00 54.62 86 ASP A CA 1
ATOM 663 C C . ASP A 1 86 ? 14.008 -12.848 -9.643 1.00 54.62 86 ASP A C 1
ATOM 665 O O . ASP A 1 86 ? 13.016 -13.548 -9.440 1.00 54.62 86 ASP A O 1
ATOM 669 N N . VAL A 1 87 ? 13.900 -11.519 -9.746 1.00 59.03 87 VAL A N 1
ATOM 670 C CA . VAL A 1 87 ? 12.626 -10.792 -9.611 1.00 59.03 87 VAL A CA 1
ATOM 671 C C . VAL A 1 87 ? 11.791 -10.918 -10.885 1.00 59.03 87 VAL A C 1
ATOM 673 O O . VAL A 1 87 ? 10.566 -10.991 -10.808 1.00 59.03 87 VAL A O 1
ATOM 676 N N . ALA A 1 88 ? 12.437 -10.981 -12.054 1.00 60.53 88 ALA A N 1
ATOM 677 C CA . ALA A 1 88 ? 11.756 -11.245 -13.320 1.00 60.53 88 ALA A CA 1
ATOM 678 C C . ALA A 1 88 ? 11.104 -12.638 -13.317 1.00 60.53 88 ALA A C 1
ATOM 680 O O . ALA A 1 88 ? 9.906 -12.743 -13.570 1.00 60.53 88 ALA A O 1
ATOM 681 N N . ALA A 1 89 ? 11.851 -13.668 -12.905 1.00 61.09 89 ALA A N 1
ATOM 682 C CA . ALA A 1 89 ? 11.339 -15.034 -12.797 1.00 61.09 89 ALA A CA 1
ATOM 683 C C . ALA A 1 89 ? 10.167 -15.153 -11.804 1.00 61.09 89 ALA A C 1
ATOM 685 O O . ALA A 1 89 ? 9.189 -15.852 -12.067 1.00 61.09 89 ALA A O 1
ATOM 686 N N . LEU A 1 90 ? 10.226 -14.439 -10.673 1.00 63.53 90 LEU A N 1
ATOM 687 C CA . LEU A 1 90 ? 9.130 -14.408 -9.703 1.00 63.53 90 LEU A CA 1
ATOM 688 C C . LEU A 1 90 ? 7.868 -13.741 -10.278 1.00 63.53 90 LEU A C 1
ATOM 690 O O . LEU A 1 90 ? 6.766 -14.242 -10.065 1.00 63.53 90 LEU A O 1
ATOM 694 N N . LEU A 1 91 ? 8.015 -12.626 -11.002 1.00 64.12 91 LEU A N 1
ATOM 695 C CA . LEU A 1 91 ? 6.889 -11.920 -11.623 1.00 64.12 91 LEU A CA 1
ATOM 696 C C . LEU A 1 91 ? 6.240 -12.748 -12.739 1.00 64.12 91 LEU A C 1
ATOM 698 O O . LEU A 1 91 ? 5.014 -12.801 -12.810 1.00 64.12 91 LEU A O 1
ATOM 702 N N . GLU A 1 92 ? 7.037 -13.429 -13.562 1.00 67.81 92 GLU A N 1
ATOM 703 C CA . GLU A 1 92 ? 6.547 -14.367 -14.581 1.00 67.81 92 GLU A CA 1
ATOM 704 C C . GLU A 1 92 ? 5.784 -15.535 -13.943 1.00 67.81 92 GLU A C 1
ATOM 706 O O . GLU A 1 92 ? 4.667 -15.845 -14.353 1.00 67.81 92 GLU A O 1
ATOM 711 N N . ALA A 1 93 ? 6.317 -16.115 -12.863 1.00 65.38 93 ALA A N 1
ATOM 712 C CA . ALA A 1 93 ? 5.651 -17.192 -12.134 1.00 65.38 93 ALA A CA 1
ATOM 713 C C . ALA A 1 93 ? 4.320 -16.760 -11.485 1.00 65.38 93 ALA A C 1
ATOM 715 O O . ALA A 1 93 ? 3.388 -17.562 -11.407 1.00 65.38 93 ALA A O 1
ATOM 716 N N . GLN A 1 94 ? 4.201 -15.508 -11.020 1.00 67.50 94 GLN A N 1
ATOM 717 C CA . GLN A 1 94 ? 2.924 -14.980 -10.517 1.00 67.50 94 GLN A CA 1
ATOM 718 C C . GLN A 1 94 ? 1.935 -14.694 -11.654 1.00 67.50 94 GLN A C 1
ATOM 720 O O . GLN A 1 94 ? 0.753 -14.998 -11.506 1.00 67.50 94 GLN A O 1
ATOM 725 N N . ALA A 1 95 ? 2.400 -14.165 -12.791 1.00 65.19 95 ALA A N 1
ATOM 726 C CA . ALA A 1 95 ? 1.559 -13.944 -13.969 1.00 65.19 95 ALA A CA 1
ATOM 727 C C . ALA A 1 95 ? 0.990 -15.263 -14.527 1.00 65.19 95 ALA A C 1
ATOM 729 O O . ALA A 1 95 ? -0.170 -15.321 -14.933 1.00 65.19 95 ALA A O 1
ATOM 730 N N . ASP A 1 96 ? 1.769 -16.345 -14.467 1.00 66.31 96 ASP A N 1
ATOM 731 C CA . ASP A 1 96 ? 1.348 -17.680 -14.900 1.00 66.31 96 ASP A CA 1
ATOM 732 C C . ASP A 1 96 ? 0.399 -18.386 -13.915 1.00 66.31 96 ASP A C 1
ATOM 734 O O . ASP A 1 96 ? -0.254 -19.366 -14.280 1.00 66.31 96 ASP A O 1
ATOM 738 N N . ARG A 1 97 ? 0.245 -17.880 -12.684 1.00 65.31 97 ARG A N 1
ATOM 739 C CA . ARG A 1 97 ? -0.547 -18.524 -11.618 1.00 65.31 97 ARG A CA 1
ATOM 740 C C . ARG A 1 97 ? -2.062 -18.557 -11.881 1.00 65.31 97 ARG A C 1
ATOM 742 O O . ARG A 1 97 ? -2.790 -19.207 -11.136 1.00 65.31 97 ARG A O 1
ATOM 749 N N . GLY A 1 98 ? -2.527 -17.901 -12.945 1.00 62.88 98 GLY A N 1
ATOM 750 C CA . GLY A 1 98 ? -3.905 -17.955 -13.448 1.00 62.88 98 GLY A CA 1
ATOM 751 C C . GLY A 1 98 ? -4.040 -18.498 -14.876 1.00 62.88 98 GLY A C 1
ATOM 752 O O . GLY A 1 98 ? -5.140 -18.455 -15.429 1.00 62.88 98 GLY A O 1
ATOM 753 N N . ARG A 1 99 ? -2.956 -18.985 -15.502 1.00 67.12 99 ARG A N 1
ATOM 754 C CA . ARG A 1 99 ? -2.993 -19.450 -16.896 1.00 67.12 99 ARG A CA 1
ATOM 755 C C . ARG A 1 99 ? -3.644 -20.838 -16.992 1.00 67.12 99 ARG A C 1
ATOM 757 O O . ARG A 1 99 ? -3.219 -21.759 -16.291 1.00 67.12 99 ARG A O 1
ATOM 764 N N . PRO A 1 100 ? -4.630 -21.041 -17.886 1.00 66.06 100 PRO A N 1
ATOM 765 C CA . PRO A 1 100 ? -5.156 -22.370 -18.172 1.00 66.06 100 PRO A CA 1
ATOM 766 C C . PRO A 1 100 ? -4.048 -23.304 -18.674 1.00 66.06 100 PRO A C 1
ATOM 768 O O . PRO A 1 100 ? -3.241 -22.934 -19.534 1.00 66.06 100 PRO A O 1
ATOM 771 N N . LEU A 1 101 ? -4.026 -24.535 -18.158 1.00 59.09 101 LEU A N 1
ATOM 772 C CA . LEU A 1 101 ? -3.102 -25.578 -18.606 1.00 59.09 101 LEU A CA 1
ATOM 773 C C . LEU A 1 101 ? -3.226 -25.768 -20.130 1.00 59.09 101 LEU A C 1
ATOM 775 O O . LEU A 1 101 ? -4.302 -26.093 -20.627 1.00 59.09 101 LEU A O 1
ATOM 779 N N . GLY A 1 102 ? -2.127 -25.562 -20.866 1.00 71.69 102 GLY A N 1
ATOM 780 C CA . GLY A 1 102 ? -2.049 -25.778 -22.320 1.00 71.69 102 GLY A CA 1
ATOM 781 C C . GLY A 1 102 ? -1.752 -24.543 -23.180 1.00 71.69 102 GLY A C 1
ATOM 782 O O . GLY A 1 102 ? -1.431 -24.706 -24.353 1.00 71.69 102 GLY A O 1
ATOM 783 N N . GLN A 1 103 ? -1.795 -23.321 -22.639 1.00 64.06 103 GLN A N 1
ATOM 784 C CA . GLN A 1 103 ? -1.253 -22.151 -23.350 1.00 64.06 103 GLN A CA 1
ATOM 785 C C . GLN A 1 103 ? 0.276 -22.103 -23.240 1.00 64.06 103 GLN A C 1
ATOM 787 O O 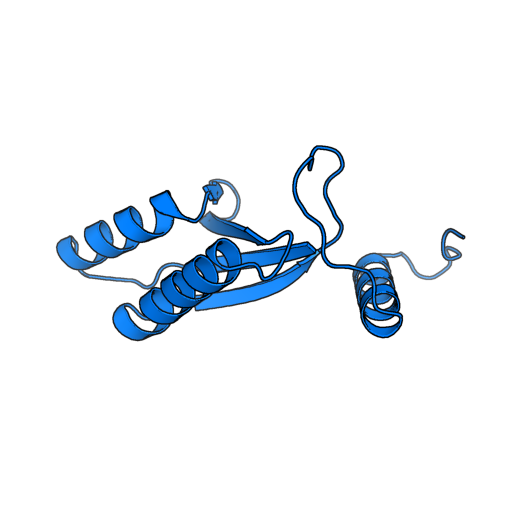. GLN A 1 103 ? 0.816 -22.570 -22.242 1.00 64.06 103 GLN A O 1
ATOM 792 N N . LEU A 1 104 ? 0.973 -21.568 -24.247 1.00 57.69 104 LEU A N 1
ATOM 793 C CA . LEU A 1 104 ? 2.421 -21.310 -24.209 1.00 57.69 104 LEU A CA 1
ATOM 794 C C . LEU A 1 104 ? 2.707 -19.957 -23.524 1.00 57.69 104 LEU A C 1
ATOM 796 O O . LEU A 1 104 ? 1.873 -19.057 -23.645 1.00 57.69 104 LEU A O 1
ATOM 800 N N . PRO A 1 105 ? 3.850 -19.790 -22.828 1.00 56.44 105 PRO A N 1
ATOM 801 C CA . PRO A 1 105 ? 4.267 -18.486 -22.308 1.00 56.44 105 PRO A CA 1
ATOM 802 C C . PRO A 1 105 ? 4.450 -17.487 -23.459 1.00 56.44 105 PRO A C 1
ATOM 804 O O . PRO A 1 105 ? 4.960 -17.859 -24.519 1.00 56.44 105 PRO A O 1
ATOM 807 N N . LEU A 1 106 ? 4.034 -16.233 -23.267 1.00 63.03 106 LEU A N 1
ATOM 808 C CA . LEU A 1 106 ? 4.308 -15.163 -24.229 1.00 63.03 106 LEU A CA 1
ATOM 809 C C . LEU A 1 106 ? 5.785 -14.761 -24.107 1.00 63.03 106 LEU A C 1
ATOM 811 O O . LEU A 1 106 ? 6.238 -14.438 -23.011 1.00 63.03 106 LEU A O 1
ATOM 815 N N . ALA A 1 107 ? 6.506 -14.856 -25.228 1.00 59.06 107 ALA A N 1
ATOM 816 C CA . ALA A 1 107 ? 7.914 -14.482 -25.375 1.00 59.06 107 ALA A CA 1
ATOM 817 C C . ALA A 1 107 ? 8.120 -12.961 -25.414 1.00 59.06 107 ALA A C 1
ATOM 819 O O . ALA A 1 107 ? 7.199 -12.255 -25.891 1.00 59.06 107 AL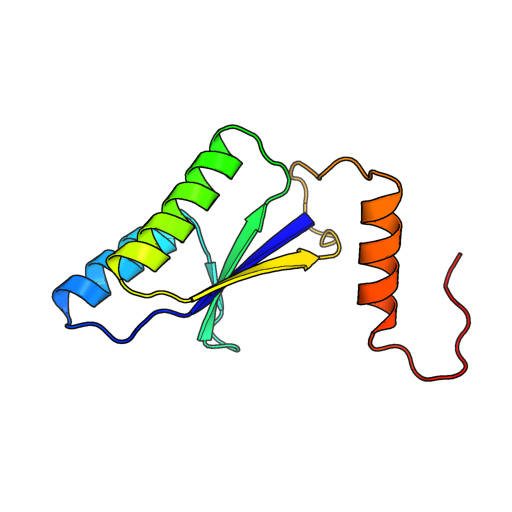A A O 1
#

Foldseek 3Di:
DKKKKKAFDDDDPVLSVVLVVLLVVAWDADPVVRITMHDDQDPDPVVVVSVVSRVVSCVPGVMDIDMDDEDDDPPDPDHHPDDDVVSVVVHQVVVCPPPPPPDDDDD

Mean predicted aligned error: 9.77 Å

Organism: NCBI:txid1954